Protein AF-A0A0B2BWY8-F1 (afdb_monomer)

Sequence (155 aa):
MDEVVKMEKPAAAARQAFWSMYEDRDPASADDRKMAGATVRWRAVPDTRMVVSRFTQESGVGLFLRGTWGQKVATIAHRLRAADDQLSADLGTGLGDPDHPYTTLLPVDWTDAEAVTAAIEWLVRRTDDYADAVAKHLRADGPGRSPDQQSYVRI

Organism: NCBI:txid1572751

pLDDT: mean 84.02, std 18.23, range [34.69, 98.38]

Secondary structure (DSSP, 8-state):
-------PPPPHHHHHHHHHHHHHH-GGGGGSEEETTTTEEEEEETTTTEEEEEEEETTEEEEEEEESTT--HHHHHHHHHHTHHHHHHHHSS---STTSTT-EEEE--TT-HHHHHHHHHHHHHHHHHHHHHHHHH-PPPSS---TT-------

Solvent-accessible surface area (backbone atoms only — not comparable to full-atom values): 9028 Å² total; per-residue (Å²): 132,85,80,76,78,78,82,57,62,53,59,71,66,62,50,51,52,51,52,51,56,39,35,73,75,38,61,78,51,72,79,33,50,73,34,87,89,71,41,29,42,36,40,76,34,75,71,33,65,32,22,45,40,34,37,58,37,52,67,21,41,34,36,23,52,43,45,38,91,94,50,52,52,80,77,44,47,65,61,51,62,74,37,36,74,60,44,23,63,74,63,73,40,53,59,75,50,76,92,43,23,39,58,47,74,47,77,38,54,87,86,38,69,66,47,48,51,52,49,43,57,49,50,54,55,52,50,50,54,51,41,51,45,40,54,72,68,36,61,46,76,65,99,70,73,75,89,80,77,70,80,80,78,80,127

Mean predicted aligned error: 8.41 Å

Radius of gyration: 17.97 Å; Cα contacts (8 Å, |Δi|>4): 211; chains: 1; bounding box: 46×38×58 Å

Structure (mmCIF, N/CA/C/O backbone):
data_AF-A0A0B2BWY8-F1
#
_entry.id   AF-A0A0B2BWY8-F1
#
loop_
_atom_site.group_PDB
_atom_site.id
_atom_site.type_symbol
_atom_site.label_atom_id
_atom_site.label_alt_id
_atom_site.label_comp_id
_atom_site.label_asym_id
_atom_site.label_entity_id
_atom_site.label_seq_id
_atom_site.pdbx_PDB_ins_code
_atom_site.Cartn_x
_atom_site.Cartn_y
_atom_site.Cartn_z
_atom_site.occupancy
_atom_site.B_iso_or_equiv
_atom_site.auth_seq_id
_atom_site.auth_comp_id
_atom_site.auth_asym_id
_atom_site.auth_atom_id
_atom_site.pdbx_PDB_model_num
ATOM 1 N N . MET A 1 1 ? 12.305 25.773 3.461 1.00 34.69 1 MET A N 1
ATOM 2 C CA . MET A 1 1 ? 11.490 25.662 2.237 1.00 34.69 1 MET A CA 1
ATOM 3 C C . MET A 1 1 ? 11.587 24.212 1.829 1.00 34.69 1 MET A C 1
ATOM 5 O O . MET A 1 1 ? 12.591 23.835 1.247 1.00 34.69 1 MET A O 1
ATOM 9 N N . ASP A 1 2 ? 10.626 23.404 2.272 1.00 38.44 2 ASP A N 1
ATOM 10 C CA . ASP A 1 2 ? 10.514 22.001 1.883 1.00 38.44 2 ASP A CA 1
ATOM 11 C C . ASP A 1 2 ? 10.252 21.924 0.381 1.00 38.44 2 ASP A C 1
ATOM 13 O O . ASP A 1 2 ? 9.251 22.439 -0.124 1.00 38.44 2 ASP A O 1
ATOM 17 N N . GLU A 1 3 ? 11.200 21.332 -0.335 1.00 35.62 3 GLU A N 1
ATOM 18 C CA . GLU A 1 3 ? 11.043 20.981 -1.734 1.00 35.62 3 GLU A CA 1
ATOM 19 C C . GLU A 1 3 ? 10.013 19.854 -1.806 1.00 35.62 3 GLU A C 1
ATOM 21 O O . GLU A 1 3 ? 10.275 18.710 -1.440 1.00 35.62 3 GLU A O 1
ATOM 26 N N . VAL A 1 4 ? 8.798 20.198 -2.231 1.00 42.00 4 VAL A N 1
ATOM 27 C CA . VAL A 1 4 ? 7.773 19.214 -2.572 1.00 42.00 4 VAL A CA 1
ATOM 28 C C . VAL A 1 4 ? 8.297 18.452 -3.785 1.00 42.00 4 VAL A C 1
ATOM 30 O O . VAL A 1 4 ? 8.163 18.923 -4.916 1.00 42.00 4 VAL A O 1
ATOM 33 N N . VAL A 1 5 ? 8.928 17.301 -3.545 1.00 45.09 5 VAL A N 1
ATOM 34 C CA . VAL A 1 5 ? 9.365 16.377 -4.594 1.00 45.09 5 VAL A CA 1
ATOM 35 C C . VAL A 1 5 ? 8.142 16.048 -5.438 1.00 45.09 5 VAL A C 1
ATOM 37 O O . VAL A 1 5 ? 7.213 15.358 -5.010 1.00 45.09 5 VAL A O 1
ATOM 40 N N . LYS A 1 6 ? 8.106 16.614 -6.643 1.00 44.72 6 LYS A N 1
ATOM 41 C CA . LYS A 1 6 ? 7.046 16.377 -7.612 1.00 44.72 6 LYS A CA 1
ATOM 42 C C . LYS A 1 6 ? 7.184 14.921 -8.051 1.00 44.72 6 LYS A C 1
ATOM 44 O O . LYS A 1 6 ? 8.086 14.584 -8.805 1.00 44.72 6 LYS A O 1
ATOM 49 N N . MET A 1 7 ? 6.326 14.054 -7.520 1.00 46.41 7 MET A N 1
ATOM 50 C CA . MET A 1 7 ? 6.305 12.633 -7.861 1.00 46.41 7 MET A CA 1
ATOM 51 C C . MET A 1 7 ? 5.888 12.469 -9.326 1.00 46.41 7 MET A C 1
ATOM 53 O O . MET A 1 7 ? 4.700 12.549 -9.660 1.00 46.41 7 MET A O 1
ATOM 57 N N . GLU A 1 8 ? 6.864 12.272 -10.208 1.00 57.00 8 GLU A N 1
ATOM 58 C CA . GLU A 1 8 ? 6.605 11.942 -11.604 1.00 57.00 8 GLU A CA 1
ATOM 59 C C . GLU A 1 8 ? 6.145 10.476 -11.723 1.00 57.00 8 GLU A C 1
ATOM 61 O O . GLU A 1 8 ? 6.498 9.588 -10.938 1.00 57.00 8 GLU A O 1
ATOM 66 N N . LYS A 1 9 ? 5.203 10.242 -12.640 1.00 60.47 9 LYS A N 1
ATOM 67 C CA . LYS A 1 9 ? 4.460 8.980 -12.765 1.00 60.47 9 LYS A CA 1
ATOM 68 C C . LYS A 1 9 ? 5.023 8.187 -13.950 1.00 60.47 9 LYS A C 1
ATOM 70 O O . LYS A 1 9 ? 5.341 8.814 -14.957 1.00 60.47 9 LYS A O 1
ATOM 75 N N . PRO A 1 10 ? 5.013 6.838 -13.927 1.00 64.00 10 PRO A N 1
ATOM 76 C CA . PRO A 1 10 ? 5.444 6.048 -15.079 1.00 64.00 10 PRO A CA 1
ATOM 77 C C . PRO A 1 10 ? 4.575 6.377 -16.295 1.00 64.00 10 PRO A C 1
ATOM 79 O O . PRO A 1 10 ? 3.420 6.789 -16.128 1.00 64.00 10 PRO A O 1
ATOM 82 N N . ALA A 1 11 ? 5.089 6.169 -17.510 1.00 77.75 11 ALA A N 1
ATOM 83 C CA . ALA A 1 11 ? 4.318 6.383 -18.734 1.00 77.75 11 ALA A CA 1
ATOM 84 C C . ALA A 1 11 ? 2.951 5.671 -18.657 1.00 77.75 11 ALA A C 1
ATOM 86 O O . ALA A 1 11 ? 2.835 4.565 -18.123 1.00 77.75 11 ALA A O 1
ATOM 87 N N . ALA A 1 12 ? 1.893 6.309 -19.168 1.00 80.06 12 ALA A N 1
ATOM 88 C CA . ALA A 1 12 ? 0.517 5.838 -18.978 1.00 80.06 12 ALA A CA 1
ATOM 89 C C . ALA A 1 12 ? 0.296 4.384 -19.444 1.00 80.06 12 ALA A C 1
ATOM 91 O O . ALA A 1 12 ? -0.412 3.637 -18.773 1.00 80.06 12 ALA A O 1
ATOM 92 N N . ALA A 1 13 ? 0.952 3.973 -20.536 1.00 83.56 13 ALA A N 1
ATOM 93 C CA . ALA A 1 13 ? 0.885 2.611 -21.064 1.00 83.56 13 ALA A CA 1
ATOM 94 C C . ALA A 1 13 ? 1.539 1.576 -20.132 1.00 83.56 13 ALA A C 1
ATOM 96 O O . ALA A 1 13 ? 0.914 0.569 -19.812 1.00 83.56 13 ALA A O 1
ATOM 97 N N . ALA A 1 14 ? 2.752 1.846 -19.632 1.00 85.62 14 ALA A N 1
ATOM 98 C CA . ALA A 1 14 ? 3.448 0.955 -18.698 1.00 85.62 14 ALA A CA 1
ATOM 99 C C . ALA A 1 14 ? 2.636 0.753 -17.410 1.00 85.62 14 ALA A C 1
ATOM 101 O O . ALA A 1 14 ? 2.482 -0.357 -16.912 1.00 85.62 14 ALA A O 1
ATOM 102 N N . ARG A 1 15 ? 2.022 1.832 -16.920 1.00 87.44 15 ARG A N 1
ATOM 103 C CA . ARG A 1 15 ? 1.133 1.790 -15.760 1.00 87.44 15 ARG A CA 1
ATOM 104 C C . ARG A 1 15 ? -0.111 0.938 -15.993 1.00 87.44 15 ARG A C 1
ATOM 106 O O . ARG A 1 15 ? -0.527 0.199 -15.106 1.00 87.44 15 ARG A O 1
ATOM 113 N N . GLN A 1 16 ? -0.737 1.080 -17.158 1.00 88.69 16 GLN A N 1
ATOM 114 C CA . GLN A 1 16 ? -1.905 0.284 -17.514 1.00 88.69 16 GLN A CA 1
ATOM 115 C C . GLN A 1 16 ? -1.543 -1.201 -17.610 1.00 88.69 16 GLN A C 1
ATOM 117 O O . GLN A 1 16 ? -2.279 -2.023 -17.072 1.00 88.69 16 GLN A O 1
ATOM 122 N N . ALA A 1 17 ? -0.403 -1.528 -18.226 1.00 90.94 17 ALA A N 1
ATOM 123 C CA . ALA A 1 17 ? 0.103 -2.896 -18.302 1.00 90.94 17 ALA A CA 1
ATOM 124 C C . ALA A 1 17 ? 0.363 -3.484 -16.907 1.00 90.94 17 ALA A C 1
ATOM 126 O O . ALA A 1 17 ? -0.132 -4.568 -16.610 1.00 90.94 17 ALA A O 1
ATOM 127 N N . PHE A 1 18 ? 1.032 -2.732 -16.023 1.00 94.56 18 PHE A N 1
ATOM 128 C CA . PHE A 1 18 ? 1.265 -3.147 -14.637 1.00 94.56 18 PHE A CA 1
ATOM 129 C C . PHE A 1 18 ? -0.040 -3.494 -13.915 1.00 94.56 18 PHE A C 1
ATOM 131 O O . PHE A 1 18 ? -0.166 -4.576 -13.352 1.00 94.56 18 PHE A O 1
ATOM 138 N N . TRP A 1 19 ? -1.034 -2.597 -13.946 1.00 94.31 19 TRP A N 1
ATOM 139 C CA . TRP A 1 19 ? -2.299 -2.851 -13.252 1.00 94.31 19 TRP A CA 1
ATOM 140 C C . TRP A 1 19 ? -3.120 -3.969 -13.889 1.00 94.31 19 TRP A C 1
ATOM 142 O O . TRP A 1 19 ? -3.839 -4.642 -13.164 1.00 94.31 19 TRP A O 1
ATOM 152 N N . SER A 1 20 ? -3.011 -4.182 -15.203 1.00 93.38 20 SER A N 1
ATOM 153 C CA . SER A 1 20 ? -3.641 -5.330 -15.862 1.00 93.38 20 SER A CA 1
ATOM 154 C C . SER A 1 20 ? -3.047 -6.640 -15.347 1.00 93.38 20 SER A C 1
ATOM 156 O O . SER A 1 20 ? -3.785 -7.505 -14.897 1.00 93.38 20 SER A O 1
ATOM 158 N N . MET A 1 21 ? -1.715 -6.753 -15.326 1.00 94.62 21 MET A N 1
ATOM 159 C CA . MET A 1 21 ? -1.034 -7.940 -14.798 1.00 94.62 21 MET A CA 1
ATOM 160 C C . MET A 1 21 ? -1.290 -8.136 -13.297 1.00 94.62 21 MET A C 1
ATOM 162 O O . MET A 1 21 ? -1.402 -9.262 -12.822 1.00 94.62 21 MET A O 1
ATOM 166 N N . TYR A 1 22 ? -1.398 -7.041 -12.540 1.00 96.12 22 TYR A N 1
ATOM 167 C CA . TYR A 1 22 ? -1.784 -7.091 -11.132 1.00 96.12 22 TYR A CA 1
ATOM 168 C C . TYR A 1 22 ? -3.204 -7.649 -10.950 1.00 96.12 22 TYR A C 1
ATOM 170 O O . TYR A 1 22 ? -3.405 -8.503 -10.092 1.00 96.12 22 TYR A O 1
ATOM 178 N N . GLU A 1 23 ? -4.172 -7.203 -11.759 1.00 94.94 23 GLU A N 1
ATOM 179 C CA . GLU A 1 23 ? -5.560 -7.690 -11.728 1.00 94.94 23 GLU A CA 1
ATOM 180 C C . GLU A 1 23 ? -5.645 -9.186 -12.103 1.00 94.94 23 GLU A C 1
ATOM 182 O O . GLU A 1 23 ? -6.416 -9.919 -11.484 1.00 94.94 23 GLU A O 1
ATOM 187 N N . ASP A 1 24 ? -4.799 -9.669 -13.021 1.00 95.38 24 ASP A N 1
ATOM 188 C CA . ASP A 1 24 ? -4.686 -11.105 -13.331 1.00 95.38 24 ASP A CA 1
ATOM 189 C C . ASP A 1 24 ? -4.144 -11.917 -12.143 1.00 95.38 24 ASP A C 1
ATOM 191 O O . ASP A 1 24 ? -4.550 -13.061 -11.916 1.00 95.38 24 ASP A O 1
ATOM 195 N N . ARG A 1 25 ? -3.214 -11.336 -11.373 1.00 95.56 25 ARG A N 1
ATOM 196 C CA . ARG A 1 25 ? -2.579 -12.012 -10.235 1.00 95.56 25 ARG A CA 1
ATOM 197 C C . ARG A 1 25 ? -3.437 -12.008 -8.972 1.00 95.56 25 ARG A C 1
ATOM 199 O O . ARG A 1 25 ? -3.399 -12.974 -8.210 1.00 95.56 25 ARG A O 1
ATOM 206 N N . ASP A 1 26 ? -4.195 -10.939 -8.768 1.00 95.06 26 ASP A N 1
ATOM 207 C CA . ASP A 1 26 ? -5.103 -10.738 -7.645 1.00 95.06 26 ASP A CA 1
ATOM 208 C C . ASP A 1 26 ? -6.493 -10.332 -8.165 1.00 95.06 26 ASP A C 1
ATOM 210 O O . ASP A 1 26 ? -6.822 -9.139 -8.215 1.00 95.06 26 ASP A O 1
ATOM 214 N N . PRO A 1 27 ? -7.339 -11.312 -8.544 1.00 92.12 27 PRO A N 1
ATOM 215 C CA . PRO A 1 27 ? -8.657 -11.036 -9.114 1.00 92.12 27 PRO A CA 1
ATOM 216 C C . PRO A 1 27 ? -9.594 -10.275 -8.172 1.00 92.12 27 PRO A C 1
ATOM 218 O O . PRO A 1 27 ? -10.485 -9.563 -8.636 1.00 92.12 27 PRO A O 1
ATOM 221 N N . ALA A 1 28 ? -9.381 -10.365 -6.852 1.00 88.50 28 ALA A N 1
ATOM 222 C CA . ALA A 1 28 ? -10.145 -9.588 -5.876 1.00 88.50 28 ALA A CA 1
ATOM 223 C C . ALA A 1 28 ? -9.908 -8.077 -6.031 1.00 88.50 28 ALA A C 1
ATOM 225 O O . ALA A 1 28 ? -10.711 -7.267 -5.570 1.00 88.50 28 ALA A O 1
ATOM 226 N N . SER A 1 29 ? -8.836 -7.673 -6.722 1.00 90.19 29 SER A N 1
ATOM 227 C CA . SER A 1 29 ? -8.579 -6.268 -7.017 1.00 90.19 29 SER A CA 1
ATOM 228 C C . SER A 1 29 ? -9.466 -5.644 -8.090 1.00 90.19 29 SER A C 1
ATOM 230 O O . SER A 1 29 ? -9.455 -4.421 -8.2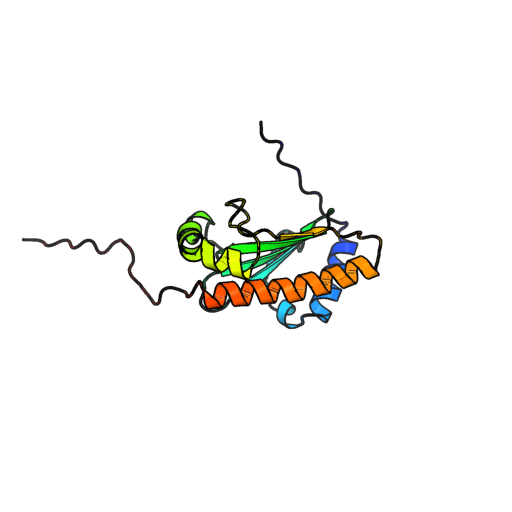49 1.00 90.19 29 SER A O 1
ATOM 232 N N . ALA A 1 30 ? -10.284 -6.438 -8.783 1.00 86.06 30 ALA A N 1
ATOM 233 C CA . ALA A 1 30 ? -11.261 -5.921 -9.736 1.00 86.06 30 ALA A CA 1
ATOM 234 C C . ALA A 1 30 ? -12.281 -4.972 -9.074 1.00 86.06 30 ALA A C 1
ATOM 236 O O . ALA A 1 30 ? -12.676 -3.975 -9.686 1.00 86.06 30 ALA A O 1
ATOM 237 N N . ASP A 1 31 ? -12.639 -5.237 -7.813 1.00 87.19 31 ASP A N 1
ATOM 238 C CA . ASP A 1 31 ? -13.579 -4.426 -7.026 1.00 87.19 31 ASP A CA 1
ATOM 239 C C . ASP A 1 31 ? -12.912 -3.216 -6.350 1.00 87.19 31 ASP A C 1
ATOM 241 O O . ASP A 1 31 ? -13.580 -2.354 -5.765 1.00 87.19 31 ASP A O 1
ATOM 245 N N . ASP A 1 32 ? -11.583 -3.115 -6.434 1.00 91.81 32 ASP A N 1
ATOM 246 C CA . ASP A 1 32 ? -10.843 -2.039 -5.798 1.00 91.81 32 ASP A CA 1
ATOM 247 C C . ASP A 1 32 ? -11.110 -0.698 -6.484 1.00 91.81 32 ASP A C 1
ATOM 249 O O . ASP A 1 32 ? -11.125 -0.538 -7.712 1.00 91.81 32 ASP A O 1
ATOM 253 N N . ARG A 1 33 ? -11.251 0.346 -5.666 1.00 89.12 33 ARG A N 1
ATOM 254 C CA . ARG A 1 33 ? -11.536 1.681 -6.187 1.00 89.12 33 ARG A CA 1
ATOM 255 C C . ARG A 1 33 ? -10.312 2.252 -6.902 1.00 89.12 33 ARG A C 1
ATOM 257 O O . ARG A 1 33 ? -9.229 2.368 -6.325 1.00 89.12 33 ARG A O 1
ATOM 264 N N . LYS A 1 34 ? -10.512 2.702 -8.142 1.00 90.69 34 LYS A N 1
ATOM 265 C CA . LYS A 1 34 ? -9.484 3.310 -9.002 1.00 90.69 34 LYS A CA 1
ATOM 266 C C . LYS A 1 34 ? -9.450 4.832 -8.784 1.00 90.69 34 LYS A C 1
ATOM 268 O O . LYS A 1 34 ? -10.466 5.504 -8.941 1.00 90.69 34 LYS A O 1
ATOM 273 N N . MET A 1 35 ? -8.291 5.386 -8.420 1.00 83.88 35 MET A N 1
ATOM 274 C CA . MET A 1 35 ? -8.113 6.801 -8.051 1.00 83.88 35 MET A CA 1
ATOM 275 C C . MET A 1 35 ? -6.950 7.472 -8.809 1.00 83.88 35 MET A C 1
ATOM 277 O O . MET A 1 35 ? -6.107 6.802 -9.404 1.00 83.88 35 MET A O 1
ATOM 281 N N . ALA A 1 36 ? -6.909 8.813 -8.783 1.00 75.88 36 ALA A N 1
ATOM 282 C CA . ALA A 1 36 ? -5.792 9.652 -9.253 1.00 75.88 36 ALA A CA 1
ATOM 283 C C . ALA A 1 36 ? -5.315 9.397 -10.705 1.00 75.88 36 ALA A C 1
ATOM 285 O O . ALA A 1 36 ? -4.117 9.423 -10.998 1.00 75.88 36 ALA A O 1
ATOM 286 N N . GLY A 1 37 ? -6.251 9.167 -11.633 1.00 68.50 37 GLY A N 1
ATOM 287 C CA . GLY A 1 37 ? -5.915 8.816 -13.020 1.00 68.50 37 GLY A CA 1
ATOM 288 C C . GLY A 1 37 ? -5.381 7.386 -13.143 1.00 68.50 37 GLY A C 1
ATOM 289 O O . GLY A 1 37 ? -4.422 7.140 -13.873 1.00 68.50 37 GLY A O 1
ATOM 290 N N . ALA A 1 38 ? -5.976 6.468 -12.375 1.00 72.38 38 ALA A N 1
ATOM 291 C CA . ALA A 1 38 ? -5.648 5.045 -12.307 1.00 72.38 38 ALA A CA 1
ATOM 292 C C . ALA A 1 38 ? -4.232 4.714 -11.798 1.00 72.38 38 ALA A C 1
ATOM 294 O O . ALA A 1 38 ? -3.780 3.590 -11.972 1.00 72.3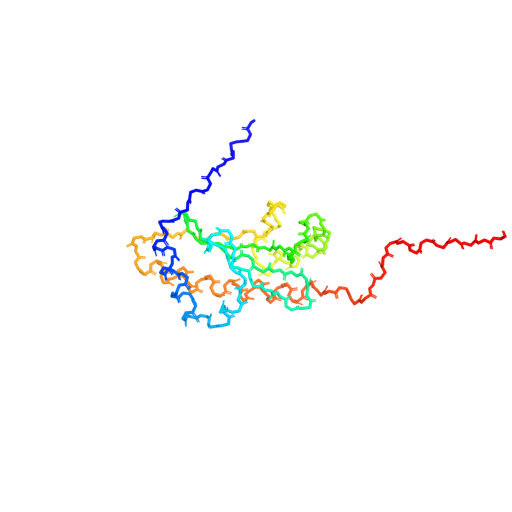8 38 ALA A O 1
ATOM 295 N N . THR A 1 39 ? -3.539 5.654 -11.145 1.00 83.19 39 THR A N 1
ATOM 296 C CA . THR A 1 39 ? -2.232 5.392 -10.508 1.00 83.19 39 THR A CA 1
ATOM 297 C C . THR A 1 39 ? -2.353 4.812 -9.116 1.00 83.19 39 THR A C 1
ATOM 299 O O . THR A 1 39 ? -1.360 4.339 -8.576 1.00 83.19 39 THR A O 1
ATOM 302 N N . VAL A 1 40 ? -3.550 4.889 -8.536 1.00 91.38 40 VAL A N 1
ATOM 303 C CA . VAL A 1 40 ? -3.829 4.468 -7.172 1.00 91.38 40 VAL A CA 1
ATOM 304 C C . VAL A 1 40 ? -5.006 3.496 -7.172 1.00 91.38 40 VAL A C 1
ATOM 306 O O . VAL A 1 40 ? -6.018 3.735 -7.844 1.00 91.38 40 VAL A O 1
ATOM 309 N N . ARG A 1 41 ? -4.880 2.417 -6.399 1.00 94.19 41 ARG A N 1
ATOM 310 C CA . ARG A 1 41 ? -5.916 1.402 -6.163 1.00 94.19 41 ARG A CA 1
ATOM 311 C C . ARG A 1 41 ? -6.173 1.278 -4.665 1.00 94.19 41 ARG A C 1
ATOM 313 O O . ARG A 1 41 ? -5.253 0.974 -3.902 1.00 94.19 41 ARG A O 1
ATOM 320 N N . TRP A 1 42 ? -7.409 1.504 -4.229 1.00 94.38 42 TRP A N 1
ATOM 321 C CA . TRP A 1 42 ? -7.792 1.381 -2.818 1.00 94.38 42 TRP A CA 1
ATOM 322 C C . TRP A 1 42 ? -8.508 0.069 -2.565 1.00 94.38 42 TRP A C 1
ATOM 324 O O . TRP A 1 42 ? -9.585 -0.147 -3.118 1.00 94.38 42 TRP A O 1
ATOM 334 N N . ARG A 1 43 ? -7.924 -0.743 -1.683 1.00 95.00 43 ARG A N 1
ATOM 335 C CA . ARG A 1 43 ? -8.576 -1.921 -1.118 1.00 95.00 43 ARG A CA 1
ATOM 336 C C . ARG A 1 43 ? -9.187 -1.557 0.215 1.00 95.00 43 ARG A C 1
ATOM 338 O O . ARG A 1 43 ? -8.471 -1.119 1.113 1.00 95.00 43 ARG A O 1
ATOM 345 N N . ALA A 1 44 ? -10.499 -1.703 0.343 1.00 94.44 44 ALA A N 1
ATOM 346 C CA . ALA A 1 44 ? -11.145 -1.539 1.636 1.00 94.44 44 ALA A CA 1
ATOM 347 C C . ALA A 1 44 ? -10.773 -2.700 2.559 1.00 94.44 44 ALA A C 1
ATOM 349 O O . ALA A 1 44 ? -10.749 -3.845 2.121 1.00 94.44 44 ALA A O 1
ATOM 350 N N . VAL A 1 45 ? -10.515 -2.399 3.832 1.00 93.81 45 VAL A N 1
ATOM 351 C CA . VAL A 1 45 ? -10.376 -3.428 4.865 1.00 93.81 45 VAL A CA 1
ATOM 352 C C . VAL A 1 45 ? -11.709 -3.499 5.618 1.00 93.81 45 VAL A C 1
ATOM 354 O O . VAL A 1 45 ? -12.086 -2.506 6.259 1.00 93.81 45 VAL A O 1
ATOM 357 N N . PRO A 1 46 ? -12.462 -4.612 5.515 1.00 91.38 46 PRO A N 1
ATOM 358 C CA . PRO A 1 46 ? -13.776 -4.751 6.138 1.00 91.38 46 PRO A CA 1
ATOM 359 C C . PRO A 1 46 ? -13.759 -4.412 7.627 1.00 91.38 46 PRO A C 1
ATOM 361 O O . PRO A 1 46 ? -12.756 -4.605 8.305 1.00 91.38 46 PRO A O 1
ATOM 364 N N . ASP A 1 47 ? -14.863 -3.860 8.126 1.00 88.94 47 ASP A N 1
ATOM 365 C CA . ASP A 1 47 ? -15.074 -3.572 9.550 1.00 88.94 47 ASP A CA 1
ATOM 366 C C . ASP A 1 47 ? -14.020 -2.693 10.231 1.00 88.94 47 ASP A C 1
ATOM 368 O O . ASP A 1 47 ? -13.991 -2.637 11.451 1.00 88.94 47 ASP A O 1
ATOM 372 N N . THR A 1 48 ? -13.179 -1.963 9.494 1.00 89.88 48 THR A N 1
ATOM 373 C CA . THR A 1 48 ? -12.142 -1.099 10.098 1.00 89.88 48 THR A CA 1
ATOM 374 C C . THR A 1 48 ? -12.287 0.374 9.732 1.00 89.88 48 THR A C 1
ATOM 376 O O . THR A 1 48 ? -11.705 1.237 10.392 1.00 89.88 48 THR A O 1
ATOM 379 N N . ARG A 1 49 ? -13.079 0.694 8.697 1.00 90.69 49 ARG A N 1
ATOM 380 C CA . ARG A 1 49 ? -13.118 2.017 8.035 1.00 90.69 49 ARG A CA 1
ATOM 381 C C . ARG A 1 49 ? -11.741 2.487 7.540 1.00 90.69 49 ARG A C 1
ATOM 383 O O . ARG A 1 49 ? -11.505 3.689 7.403 1.00 90.69 49 ARG A O 1
ATOM 390 N N . MET A 1 50 ? -10.855 1.546 7.245 1.00 92.62 50 MET A N 1
ATOM 391 C CA . MET A 1 50 ? -9.538 1.792 6.675 1.00 92.62 50 MET A CA 1
ATOM 392 C C . MET A 1 50 ? -9.474 1.245 5.253 1.00 92.62 50 MET A C 1
ATOM 394 O O . MET A 1 50 ? -10.245 0.366 4.863 1.00 92.62 50 MET A O 1
ATOM 398 N N . VAL A 1 51 ? -8.540 1.773 4.472 1.00 94.50 51 VAL A N 1
ATOM 399 C CA . VAL A 1 51 ? -8.200 1.241 3.156 1.00 94.50 51 VAL A CA 1
ATOM 400 C C . VAL A 1 51 ? -6.684 1.133 3.019 1.00 94.50 51 VAL A C 1
ATOM 402 O O . VAL A 1 51 ? -5.941 1.988 3.512 1.00 94.50 51 VAL A O 1
ATOM 405 N N . VAL A 1 52 ? -6.239 0.107 2.301 1.00 96.31 52 VAL A N 1
ATOM 406 C CA . VAL A 1 52 ? -4.865 -0.022 1.819 1.00 96.31 52 VAL A CA 1
ATOM 407 C C . VAL A 1 52 ? -4.776 0.701 0.479 1.00 96.31 52 VAL A C 1
ATOM 409 O O . VAL A 1 52 ? -5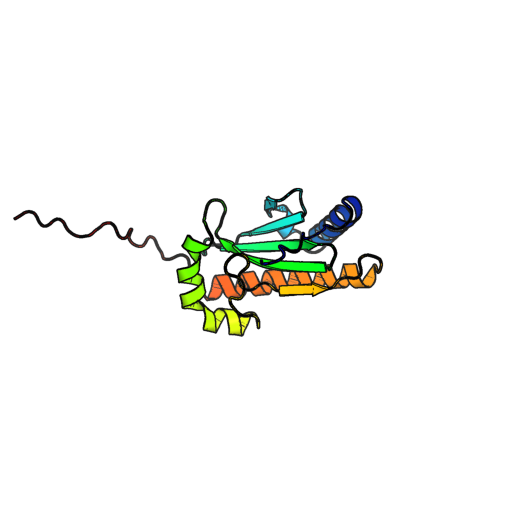.442 0.337 -0.497 1.00 96.31 52 VAL A O 1
ATOM 412 N N . SER A 1 53 ? -3.990 1.773 0.433 1.00 95.75 53 SER A N 1
ATOM 413 C CA . SER A 1 53 ? -3.805 2.596 -0.760 1.00 95.75 53 SER A CA 1
ATOM 414 C C . SER A 1 53 ? -2.530 2.181 -1.474 1.00 95.75 53 SER A C 1
ATOM 416 O O . SER A 1 53 ? -1.452 2.595 -1.065 1.00 95.75 53 SER A O 1
ATOM 418 N N . ARG A 1 54 ? -2.651 1.406 -2.555 1.00 96.94 54 ARG A N 1
ATOM 419 C CA . ARG A 1 54 ? -1.514 1.024 -3.406 1.00 96.94 54 ARG A CA 1
ATOM 420 C C . ARG A 1 54 ? -1.321 2.024 -4.526 1.00 96.94 54 ARG A C 1
ATOM 422 O O . ARG A 1 54 ? -2.305 2.548 -5.057 1.00 96.94 54 ARG A O 1
ATOM 429 N N . PHE A 1 55 ? -0.080 2.245 -4.925 1.00 95.38 55 PHE A N 1
ATOM 430 C CA . PHE A 1 55 ? 0.264 3.189 -5.971 1.00 95.38 55 PHE A CA 1
ATOM 431 C C . PHE A 1 55 ? 1.472 2.740 -6.793 1.00 95.38 55 PHE A C 1
ATOM 433 O O . PHE A 1 55 ? 2.332 1.998 -6.325 1.00 95.38 55 PHE A O 1
ATOM 440 N N . THR A 1 56 ? 1.535 3.246 -8.022 1.00 94.81 56 THR A N 1
ATOM 441 C CA . THR A 1 56 ? 2.721 3.193 -8.888 1.00 94.81 56 THR A CA 1
ATOM 442 C C . THR A 1 56 ? 3.273 4.599 -9.099 1.00 94.81 56 THR A C 1
ATOM 444 O O . THR A 1 56 ? 2.498 5.518 -9.393 1.00 94.81 56 THR A O 1
ATOM 447 N N . GLN A 1 57 ? 4.590 4.747 -9.055 1.00 91.12 57 GLN A N 1
ATOM 448 C CA . GLN A 1 57 ? 5.334 5.964 -9.382 1.00 91.12 57 GLN A CA 1
ATOM 449 C C . GLN A 1 57 ? 6.611 5.610 -10.156 1.00 91.12 57 GLN A C 1
ATOM 451 O O . GLN A 1 57 ? 6.915 4.435 -10.333 1.00 91.12 57 GLN A O 1
ATOM 456 N N . GLU A 1 58 ? 7.334 6.601 -10.674 1.00 88.19 58 GLU A N 1
ATOM 457 C CA . GLU A 1 58 ? 8.519 6.334 -11.500 1.00 88.19 58 GLU A CA 1
ATOM 458 C C . GLU A 1 58 ? 9.579 5.516 -10.758 1.00 88.19 58 GLU A C 1
ATOM 460 O O . GLU A 1 58 ? 10.127 4.575 -11.314 1.00 88.19 58 GLU A O 1
ATOM 465 N N . SER A 1 59 ? 9.804 5.798 -9.475 1.00 90.06 59 SER A N 1
ATOM 466 C CA . SER A 1 59 ? 10.786 5.055 -8.686 1.00 90.06 59 SER A CA 1
ATOM 467 C C . SER A 1 59 ? 10.329 3.659 -8.267 1.00 90.06 59 SER A C 1
ATOM 469 O O . SER A 1 59 ? 11.158 2.899 -7.781 1.00 90.06 59 SER A O 1
ATOM 471 N N . GLY A 1 60 ? 9.050 3.302 -8.434 1.00 95.25 60 GLY A N 1
ATOM 472 C CA . GLY A 1 60 ? 8.564 1.958 -8.131 1.00 95.25 60 GLY A CA 1
ATOM 473 C C . GLY A 1 60 ? 7.113 1.888 -7.669 1.00 95.25 60 GLY A C 1
ATOM 474 O O . GLY A 1 60 ? 6.259 2.675 -8.085 1.00 95.25 60 GLY A O 1
ATOM 475 N N . VAL A 1 61 ? 6.818 0.920 -6.807 1.00 97.19 61 VAL A N 1
ATOM 476 C CA . VAL A 1 61 ? 5.461 0.648 -6.317 1.00 97.19 61 VAL A CA 1
ATOM 477 C C . VAL A 1 61 ? 5.418 0.701 -4.808 1.00 97.19 61 VAL A C 1
ATOM 479 O O . VAL A 1 61 ? 6.377 0.342 -4.133 1.00 97.19 61 VAL A O 1
ATOM 482 N N . GLY A 1 62 ? 4.301 1.145 -4.255 1.00 97.31 62 GLY A N 1
ATOM 483 C CA . GLY A 1 62 ? 4.181 1.259 -2.814 1.00 97.31 62 GLY A CA 1
ATOM 484 C C . GLY A 1 62 ? 2.753 1.198 -2.339 1.00 97.31 62 GLY A C 1
ATOM 485 O O . GLY A 1 62 ? 1.800 1.156 -3.123 1.00 97.31 62 GLY A O 1
ATOM 486 N N . LEU A 1 63 ? 2.616 1.188 -1.022 1.00 97.75 63 LEU A N 1
ATOM 487 C CA . LEU A 1 63 ? 1.330 1.264 -0.363 1.00 97.75 63 LEU A CA 1
ATOM 488 C C . LEU A 1 63 ? 1.446 1.925 1.008 1.00 97.75 63 LEU A C 1
ATOM 490 O O . LEU A 1 63 ? 2.525 1.985 1.595 1.00 97.75 63 LEU A O 1
ATOM 494 N N . PHE A 1 64 ? 0.323 2.439 1.491 1.00 96.50 64 PHE A N 1
ATOM 495 C CA . PHE A 1 64 ? 0.188 3.064 2.805 1.00 96.50 64 PHE A CA 1
ATOM 496 C C . PHE A 1 64 ? -1.254 2.931 3.307 1.00 96.50 64 PHE A C 1
ATOM 498 O O . PHE A 1 64 ? -2.165 2.584 2.540 1.00 96.50 64 PHE A O 1
ATOM 505 N N . LEU A 1 65 ? -1.477 3.220 4.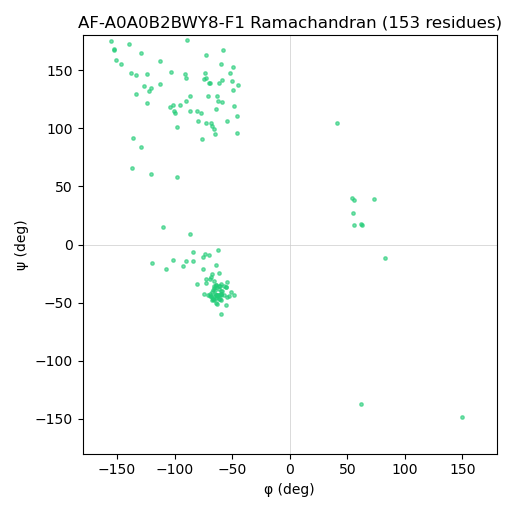590 1.00 94.62 65 LEU A N 1
ATOM 506 C CA . LEU A 1 65 ? -2.808 3.194 5.194 1.00 94.62 65 LEU A CA 1
ATOM 507 C C . LEU A 1 65 ? -3.507 4.542 5.090 1.00 94.62 65 LEU A C 1
ATOM 509 O O . LEU A 1 65 ? -2.909 5.596 5.255 1.00 94.62 65 LEU A O 1
ATOM 513 N N . ARG A 1 66 ? -4.819 4.528 4.881 1.00 91.62 66 ARG A N 1
ATOM 514 C CA . ARG A 1 66 ? -5.632 5.747 4.962 1.00 91.62 66 ARG A CA 1
ATOM 515 C C . ARG A 1 66 ? -7.070 5.424 5.343 1.00 91.62 66 ARG A C 1
ATOM 517 O O . ARG A 1 66 ? -7.492 4.271 5.321 1.00 91.62 66 ARG A O 1
ATOM 524 N N . GLY A 1 67 ? -7.834 6.457 5.680 1.00 90.44 67 GLY A N 1
ATOM 525 C CA . GLY A 1 67 ? -9.262 6.320 5.942 1.00 90.44 67 GLY A CA 1
ATOM 526 C C . GLY A 1 67 ? -10.039 6.090 4.649 1.00 90.44 67 GLY A C 1
ATOM 527 O O . GLY A 1 67 ? -9.549 6.372 3.548 1.00 90.44 67 GLY A O 1
ATOM 528 N N . THR A 1 68 ? -11.274 5.611 4.787 1.00 85.62 68 THR A N 1
ATOM 529 C CA . THR A 1 68 ? -12.215 5.533 3.660 1.00 85.62 68 THR A CA 1
ATOM 530 C C . THR A 1 68 ? -12.470 6.895 3.001 1.00 85.62 68 THR A C 1
ATOM 532 O O . THR A 1 68 ? -12.111 7.959 3.511 1.00 85.62 68 THR A O 1
ATOM 535 N N . TRP A 1 69 ? -13.099 6.868 1.823 1.00 74.31 69 TRP A N 1
ATOM 536 C CA . TRP A 1 69 ? -13.459 8.074 1.079 1.00 74.31 69 TRP A CA 1
ATOM 537 C C . TRP A 1 69 ? -14.181 9.113 1.953 1.00 74.31 69 TRP A C 1
ATOM 539 O O . TRP A 1 69 ? -15.117 8.789 2.677 1.00 74.31 69 TRP A O 1
ATOM 549 N N . GLY A 1 70 ? -13.752 10.375 1.859 1.00 74.44 70 GLY A N 1
ATOM 550 C CA . GLY A 1 70 ? -14.318 11.487 2.629 1.00 74.44 70 GLY A CA 1
ATOM 551 C C . GLY A 1 70 ? -13.774 11.632 4.055 1.00 74.44 70 GLY A C 1
ATOM 552 O O . GLY A 1 70 ? -13.977 12.681 4.664 1.00 74.44 70 GLY A O 1
ATOM 553 N N . GLN A 1 71 ? -13.036 10.648 4.581 1.00 76.94 71 GLN A N 1
ATOM 554 C CA . GLN A 1 71 ? -12.365 10.780 5.873 1.00 76.94 71 GLN A CA 1
ATOM 555 C C . GLN A 1 71 ? -10.988 11.419 5.700 1.00 76.94 71 GLN A C 1
ATOM 557 O O . GLN A 1 71 ? -10.161 10.971 4.904 1.00 76.94 71 GLN A O 1
ATOM 562 N N . LYS A 1 72 ? -10.731 12.477 6.472 1.0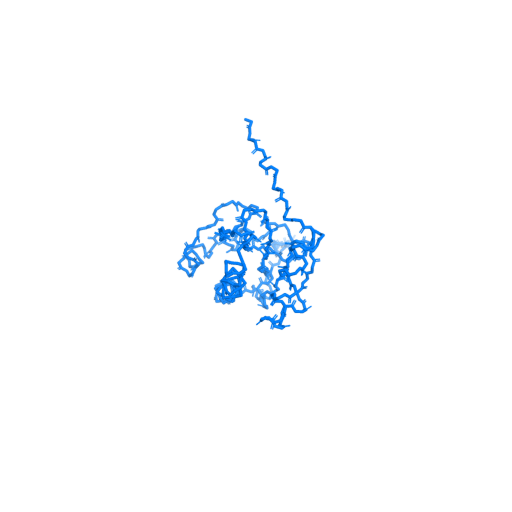0 71.62 72 LYS A N 1
ATOM 563 C CA . LYS A 1 72 ? -9.397 13.070 6.552 1.00 71.62 72 LYS A CA 1
ATOM 564 C C . LYS A 1 72 ? -8.496 12.149 7.368 1.00 71.62 72 LYS A C 1
ATOM 566 O O . LYS A 1 72 ? -8.943 11.540 8.336 1.00 71.62 72 LYS A O 1
ATOM 571 N N . VAL A 1 73 ? -7.212 12.123 7.028 1.00 70.06 73 VAL A N 1
ATOM 572 C CA . VAL A 1 73 ? -6.164 11.470 7.828 1.00 70.06 73 VAL A CA 1
ATOM 573 C C . VAL A 1 73 ? -6.262 11.875 9.301 1.00 70.06 73 VAL A C 1
ATOM 575 O O . VAL A 1 73 ? -6.244 11.019 10.178 1.00 70.06 73 VAL A O 1
ATOM 578 N N . ALA A 1 74 ? -6.481 13.163 9.587 1.00 73.62 74 ALA A N 1
ATOM 579 C CA . ALA A 1 74 ? -6.657 13.661 10.953 1.00 73.62 74 ALA A CA 1
ATOM 580 C C . ALA A 1 74 ? -7.765 12.923 11.735 1.00 73.62 74 ALA A C 1
ATOM 582 O O . ALA A 1 74 ? -7.655 12.736 12.944 1.00 73.62 74 ALA A O 1
ATOM 583 N N . THR A 1 75 ? -8.813 12.459 11.047 1.00 76.56 75 THR A N 1
ATOM 584 C CA . THR A 1 75 ? -9.932 11.723 11.645 1.00 76.56 75 THR A CA 1
ATOM 585 C C . THR A 1 75 ? -9.542 10.304 12.058 1.00 76.56 75 THR A C 1
ATOM 587 O O . THR A 1 75 ? -10.100 9.794 13.020 1.00 76.56 75 THR A O 1
ATOM 590 N N . ILE A 1 76 ? -8.581 9.668 11.384 1.00 85.44 76 ILE A N 1
ATOM 591 C CA . ILE A 1 76 ? -8.118 8.307 11.713 1.00 85.44 76 ILE A CA 1
ATOM 592 C C . ILE A 1 76 ? -6.794 8.285 12.485 1.00 85.44 76 ILE A C 1
ATOM 594 O O . ILE A 1 76 ? -6.449 7.260 13.066 1.00 85.44 76 ILE A O 1
ATOM 598 N N . ALA A 1 77 ? -6.076 9.410 12.541 1.00 86.44 77 ALA A N 1
ATOM 599 C CA . ALA A 1 77 ? -4.753 9.509 13.154 1.00 86.44 77 ALA A CA 1
ATOM 600 C C . ALA A 1 77 ? -4.737 9.070 14.625 1.00 86.44 77 ALA A C 1
ATOM 602 O O . ALA A 1 77 ? -3.772 8.457 15.064 1.00 86.44 77 ALA A O 1
ATOM 603 N N . HIS A 1 78 ? -5.803 9.340 15.384 1.00 88.00 78 HIS A N 1
ATOM 604 C CA . HIS A 1 78 ? -5.901 8.887 16.774 1.00 88.00 78 HIS A CA 1
ATOM 605 C C . HIS A 1 78 ? -5.953 7.355 16.887 1.00 88.00 78 HIS A C 1
ATOM 607 O O . HIS A 1 78 ? -5.305 6.798 17.766 1.00 88.00 78 HIS A O 1
ATOM 613 N N . ARG A 1 79 ? -6.661 6.675 15.973 1.00 89.75 79 ARG A N 1
ATOM 614 C CA . ARG A 1 79 ? -6.764 5.206 15.935 1.00 89.75 79 ARG A CA 1
ATOM 615 C C . ARG A 1 79 ? -5.437 4.579 15.536 1.00 89.75 79 ARG A C 1
ATOM 617 O O . ARG A 1 79 ? -4.996 3.643 16.185 1.00 89.75 79 ARG A O 1
ATOM 624 N N . LEU A 1 80 ? -4.790 5.139 14.510 1.00 92.38 80 LEU A N 1
ATOM 625 C CA . LEU A 1 80 ? -3.464 4.693 14.085 1.00 92.38 80 LEU A CA 1
ATOM 626 C C . LEU A 1 80 ? -2.437 4.845 15.213 1.00 92.38 80 LEU A C 1
ATOM 628 O O . LEU A 1 80 ? -1.754 3.886 15.532 1.00 92.38 80 LEU A O 1
ATOM 632 N N . ARG A 1 81 ? -2.394 6.007 15.881 1.00 92.25 81 ARG A N 1
ATOM 633 C CA . ARG A 1 81 ? -1.494 6.239 17.024 1.00 92.25 81 ARG A CA 1
ATOM 634 C C . ARG A 1 81 ? -1.767 5.299 18.196 1.00 92.25 81 ARG A C 1
ATOM 636 O O . ARG A 1 81 ? -0.829 4.871 18.851 1.00 92.25 81 ARG A O 1
ATOM 643 N N . ALA A 1 82 ? -3.034 4.991 18.473 1.00 92.44 82 ALA A N 1
ATOM 644 C CA . ALA A 1 82 ? -3.398 4.084 19.559 1.00 92.44 82 ALA A CA 1
ATOM 645 C C . ALA A 1 82 ? -2.951 2.632 19.311 1.00 92.44 82 ALA A C 1
ATOM 647 O O . ALA A 1 82 ? -2.766 1.895 20.274 1.00 92.44 82 ALA A O 1
ATOM 648 N N . ALA A 1 83 ? -2.781 2.236 18.047 1.00 94.06 83 ALA A N 1
ATOM 649 C CA . ALA A 1 83 ? -2.341 0.903 17.639 1.00 94.06 83 ALA A CA 1
ATOM 650 C C . ALA A 1 83 ? -0.916 0.896 17.052 1.00 94.06 83 ALA A C 1
ATOM 652 O O . ALA A 1 83 ? -0.543 -0.064 16.376 1.00 94.06 83 ALA A O 1
ATOM 653 N N . ASP A 1 84 ? -0.140 1.970 17.247 1.00 94.88 84 ASP A N 1
ATOM 654 C CA . ASP A 1 84 ? 1.098 2.185 16.494 1.00 94.88 84 ASP A CA 1
ATOM 655 C C . ASP A 1 84 ? 2.146 1.116 16.777 1.00 94.88 84 ASP A C 1
ATOM 657 O O . ASP A 1 84 ? 2.726 0.575 15.842 1.00 94.88 84 ASP A O 1
ATOM 661 N N . ASP A 1 85 ? 2.328 0.742 18.043 1.00 95.56 85 ASP A N 1
ATOM 662 C CA . ASP A 1 85 ? 3.290 -0.291 18.428 1.00 95.56 85 ASP A CA 1
ATOM 663 C C . ASP A 1 85 ? 2.970 -1.633 17.752 1.00 95.56 85 ASP A C 1
ATOM 665 O O . ASP A 1 85 ? 3.860 -2.309 17.233 1.00 95.56 85 ASP A O 1
ATOM 669 N N . GLN A 1 86 ? 1.690 -2.020 17.718 1.00 96.81 86 GLN A N 1
ATOM 670 C CA . GLN A 1 86 ? 1.266 -3.295 17.143 1.00 96.81 86 GLN A CA 1
ATOM 671 C C . GLN A 1 86 ? 1.308 -3.282 15.613 1.00 96.81 86 GLN A C 1
ATOM 673 O O . GLN A 1 86 ? 1.769 -4.248 15.004 1.00 96.81 86 GLN A O 1
ATOM 678 N N . LEU A 1 87 ? 0.853 -2.194 14.987 1.00 96.38 87 LEU A N 1
ATOM 679 C CA . LEU A 1 87 ? 0.920 -2.029 13.535 1.00 96.38 87 LEU A CA 1
ATOM 680 C C . LEU A 1 87 ? 2.369 -1.947 13.064 1.00 96.38 87 LEU A C 1
ATOM 682 O O . LEU A 1 87 ? 2.728 -2.602 12.093 1.00 96.38 87 LEU A O 1
ATOM 686 N N . SER A 1 88 ? 3.220 -1.210 13.773 1.00 96.50 88 SER A N 1
ATOM 687 C CA . SER A 1 88 ? 4.639 -1.105 13.443 1.00 96.50 88 SER A CA 1
ATOM 688 C C . SER A 1 88 ? 5.359 -2.441 13.572 1.00 96.50 88 SER A C 1
ATOM 690 O O . SER A 1 88 ? 6.217 -2.748 12.749 1.00 96.50 88 SER A O 1
ATOM 692 N N . ALA A 1 89 ? 4.996 -3.260 14.563 1.00 97.19 89 ALA A N 1
ATOM 693 C CA . ALA A 1 89 ? 5.548 -4.602 14.715 1.00 97.19 89 ALA A CA 1
ATOM 694 C C . ALA A 1 89 ? 5.121 -5.541 13.574 1.00 97.19 89 ALA A C 1
ATOM 696 O O . ALA A 1 89 ? 5.971 -6.215 12.996 1.00 97.19 89 ALA A O 1
ATOM 697 N N . ASP A 1 90 ? 3.832 -5.561 13.221 1.00 97.06 90 ASP A N 1
ATOM 698 C CA . ASP A 1 90 ? 3.311 -6.447 12.170 1.00 97.06 90 ASP A CA 1
ATOM 699 C C . ASP A 1 90 ? 3.734 -5.984 10.761 1.00 97.06 90 ASP A C 1
ATOM 701 O O . ASP A 1 90 ? 3.978 -6.800 9.872 1.00 97.06 90 ASP A O 1
ATOM 705 N N . LEU A 1 91 ? 3.857 -4.671 10.542 1.00 96.69 91 LEU A N 1
ATOM 706 C CA . LEU A 1 91 ? 4.239 -4.103 9.253 1.00 96.69 91 LEU A CA 1
ATOM 707 C C . LEU A 1 91 ? 5.753 -3.882 9.133 1.00 96.69 91 LEU A C 1
ATOM 709 O O . LEU A 1 91 ? 6.248 -3.729 8.027 1.00 96.69 91 LEU A O 1
ATOM 713 N N . GLY A 1 92 ? 6.534 -3.838 10.205 1.00 96.00 92 GLY A N 1
ATOM 714 C CA . GLY A 1 92 ? 7.966 -3.516 10.112 1.00 96.00 92 GLY A CA 1
ATOM 715 C C . GLY A 1 92 ? 8.262 -2.114 9.550 1.00 96.00 92 GLY A C 1
ATOM 716 O O . GLY A 1 92 ? 9.374 -1.849 9.101 1.00 96.00 92 GLY A O 1
ATOM 717 N N . THR A 1 93 ? 7.275 -1.215 9.552 1.00 94.75 93 THR A N 1
ATOM 718 C CA . THR A 1 93 ? 7.415 0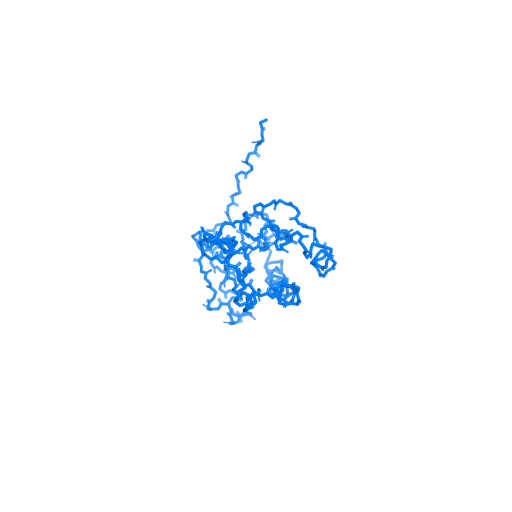.212 9.233 1.00 94.75 93 THR A CA 1
ATOM 719 C C . THR A 1 93 ? 6.591 1.009 10.234 1.00 94.75 93 THR A C 1
ATOM 721 O O . THR A 1 93 ? 5.572 0.513 10.701 1.00 94.75 93 THR A O 1
ATOM 724 N N . GLY A 1 94 ? 7.035 2.212 10.588 1.00 93.06 94 GLY A N 1
ATOM 725 C CA . GLY A 1 94 ? 6.350 3.060 11.566 1.00 93.06 94 GLY A CA 1
ATOM 726 C C . GLY A 1 94 ? 5.309 3.986 10.943 1.00 93.06 94 GLY A C 1
ATOM 727 O O . GLY A 1 94 ? 5.206 4.092 9.719 1.00 93.06 94 GLY A O 1
ATOM 728 N N . LEU A 1 95 ? 4.588 4.727 11.792 1.00 91.94 95 LEU A N 1
ATOM 729 C CA . LEU A 1 95 ? 3.585 5.705 11.360 1.00 91.94 95 LEU A CA 1
ATOM 730 C C . LEU A 1 95 ? 4.123 6.683 10.300 1.00 91.94 95 LEU A C 1
ATOM 732 O O . LEU A 1 95 ? 3.421 6.951 9.339 1.00 91.94 95 LEU A O 1
ATOM 736 N N . GLY A 1 96 ? 5.361 7.171 10.420 1.00 90.31 96 GLY A N 1
ATOM 737 C CA . GLY A 1 96 ? 6.006 7.983 9.381 1.00 90.31 96 GLY A CA 1
ATOM 738 C C . GLY A 1 96 ? 5.282 9.303 9.073 1.00 90.31 96 GLY A C 1
ATOM 739 O O . GLY A 1 96 ? 4.873 10.024 9.985 1.00 90.31 96 GLY A O 1
ATOM 740 N N . ASP A 1 97 ? 5.169 9.631 7.782 1.00 88.19 97 ASP A N 1
ATOM 741 C CA . ASP A 1 97 ? 4.456 10.818 7.295 1.00 88.19 97 ASP A CA 1
ATOM 742 C C . ASP A 1 97 ? 2.964 10.729 7.666 1.00 88.19 97 ASP A C 1
ATOM 744 O O . ASP A 1 97 ? 2.305 9.759 7.279 1.00 88.19 97 ASP A O 1
ATOM 748 N N . PRO A 1 98 ? 2.396 11.723 8.379 1.00 83.25 98 PRO A N 1
ATOM 749 C CA . PRO A 1 98 ? 0.980 11.719 8.713 1.0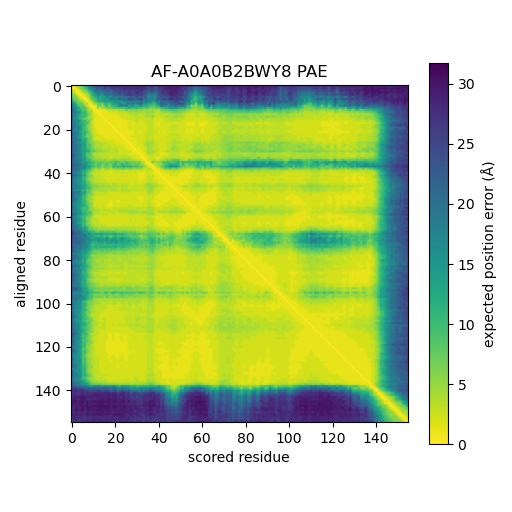0 83.25 98 PRO A CA 1
ATOM 750 C C . PRO A 1 98 ? 0.080 11.583 7.484 1.00 83.25 98 PRO A C 1
ATOM 752 O O . PRO A 1 98 ? -0.929 10.896 7.590 1.00 83.25 98 PRO A O 1
ATOM 755 N N . ASP A 1 99 ? 0.421 12.174 6.336 1.00 86.19 99 ASP A N 1
ATOM 756 C CA . ASP A 1 99 ? -0.416 12.096 5.133 1.00 86.19 99 ASP A CA 1
ATOM 757 C C . ASP A 1 99 ? -0.336 10.728 4.432 1.00 86.19 99 ASP A C 1
ATOM 759 O O . ASP A 1 99 ? -1.272 10.337 3.721 1.00 86.19 99 ASP A O 1
ATOM 763 N N . HIS A 1 100 ? 0.734 9.970 4.690 1.00 90.69 100 HIS A N 1
ATOM 764 C CA . HIS A 1 100 ? 0.995 8.655 4.107 1.00 90.69 100 HIS A CA 1
ATOM 765 C C . HIS A 1 100 ? 1.503 7.664 5.170 1.00 90.69 100 HIS A C 1
ATOM 767 O O . HIS A 1 100 ? 2.656 7.214 5.117 1.00 90.69 100 HIS A O 1
ATOM 773 N N . PRO A 1 101 ? 0.667 7.301 6.158 1.00 93.62 101 PRO A N 1
ATOM 774 C CA . PRO A 1 101 ? 1.152 6.569 7.304 1.00 93.62 101 PRO A CA 1
ATOM 775 C C . PRO A 1 101 ? 1.472 5.121 6.959 1.00 93.62 101 PRO A C 1
ATOM 777 O O . PRO A 1 101 ? 0.760 4.481 6.175 1.00 93.62 101 PRO A O 1
ATOM 780 N N . TYR A 1 102 ? 2.535 4.598 7.572 1.00 96.00 102 TYR A N 1
ATOM 781 C CA . TYR A 1 102 ? 3.065 3.268 7.271 1.00 96.00 102 TYR A CA 1
ATOM 782 C C . TYR A 1 102 ? 3.394 3.103 5.787 1.00 96.00 102 TYR A C 1
ATOM 784 O O . TYR A 1 102 ? 3.123 2.055 5.206 1.00 96.00 102 TYR A O 1
ATOM 792 N N . THR A 1 103 ? 3.926 4.131 5.124 1.00 96.69 103 THR A N 1
ATOM 793 C CA . THR A 1 103 ? 4.335 3.979 3.724 1.00 96.69 103 THR A CA 1
ATOM 794 C C . THR A 1 103 ? 5.460 2.959 3.611 1.00 96.69 103 THR A C 1
ATOM 796 O O . THR A 1 103 ? 6.490 3.076 4.273 1.00 96.69 103 THR A O 1
ATOM 799 N N . THR A 1 104 ? 5.274 1.982 2.725 1.00 97.06 104 THR A N 1
ATOM 800 C CA . THR A 1 104 ? 6.356 1.125 2.235 1.00 97.06 104 THR A CA 1
ATOM 801 C C . THR A 1 104 ? 6.458 1.282 0.721 1.00 97.06 104 THR A C 1
ATOM 803 O O . THR A 1 104 ? 5.445 1.242 0.020 1.00 97.06 104 THR A O 1
ATOM 806 N N . LEU A 1 105 ? 7.683 1.441 0.221 1.00 97.00 105 LEU A N 1
ATOM 807 C CA . LEU A 1 105 ? 7.997 1.561 -1.199 1.00 97.00 105 LEU A CA 1
ATOM 808 C C . LEU A 1 105 ? 8.990 0.465 -1.597 1.00 97.00 105 LEU A C 1
ATOM 810 O O . LEU A 1 105 ? 10.011 0.287 -0.935 1.00 97.00 105 LEU A O 1
ATOM 814 N N . LEU A 1 106 ? 8.703 -0.225 -2.694 1.00 97.56 106 LEU A N 1
ATOM 815 C CA . LEU A 1 106 ? 9.635 -1.099 -3.389 1.00 97.56 106 LEU A CA 1
ATOM 816 C C . LEU A 1 106 ? 10.129 -0.382 -4.652 1.00 97.56 106 LEU A C 1
ATOM 818 O O . LEU A 1 106 ? 9.307 -0.080 -5.524 1.00 97.56 106 LEU A O 1
ATOM 822 N N . PRO A 1 107 ? 11.441 -0.118 -4.777 1.00 96.75 107 PRO A N 1
ATOM 823 C CA . PRO A 1 107 ? 12.010 0.372 -6.021 1.00 96.75 107 PRO A CA 1
ATOM 824 C C . PRO A 1 107 ? 11.823 -0.629 -7.163 1.00 96.75 107 PRO A C 1
ATOM 826 O O . PRO A 1 107 ? 11.996 -1.829 -6.956 1.00 96.75 107 PRO A O 1
ATOM 829 N N . VAL A 1 108 ? 11.488 -0.145 -8.360 1.00 95.19 108 VAL A N 1
ATOM 830 C CA . VAL A 1 108 ? 11.282 -1.002 -9.540 1.00 95.19 108 VAL A CA 1
ATOM 831 C C . VAL A 1 108 ? 12.006 -0.409 -10.734 1.00 95.19 108 VAL A C 1
ATOM 833 O O . VAL A 1 108 ? 11.806 0.758 -11.066 1.00 95.19 108 VAL A O 1
ATOM 836 N N . ASP A 1 109 ? 12.803 -1.234 -11.406 1.00 93.69 109 ASP A N 1
ATOM 837 C C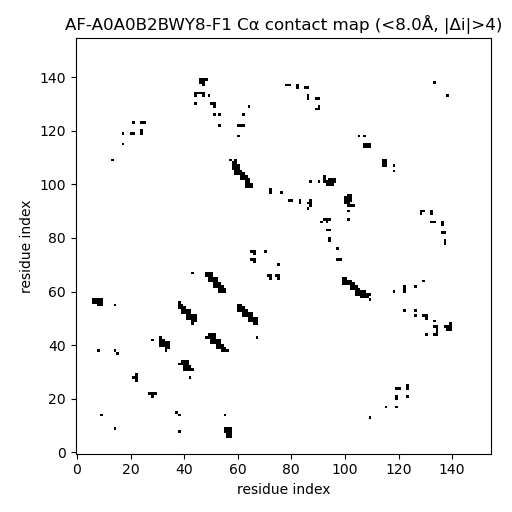A . ASP A 1 109 ? 13.236 -0.943 -12.766 1.00 93.69 109 ASP A CA 1
ATOM 838 C C . ASP A 1 109 ? 12.105 -1.318 -13.731 1.00 93.69 109 ASP A C 1
ATOM 840 O O . ASP A 1 109 ? 11.829 -2.490 -13.976 1.00 93.69 109 ASP A O 1
ATOM 844 N N . TRP A 1 110 ? 11.421 -0.309 -14.267 1.00 89.50 110 TRP A N 1
ATOM 845 C CA . TRP A 1 110 ? 10.293 -0.499 -15.184 1.00 89.50 110 TRP A CA 1
ATOM 846 C C . TRP A 1 110 ? 10.695 -1.031 -16.563 1.00 89.50 110 TRP A C 1
ATOM 848 O O . TRP A 1 110 ? 9.815 -1.348 -17.365 1.00 89.50 110 TRP A O 1
ATOM 858 N N . THR A 1 111 ? 11.994 -1.091 -16.861 1.00 90.94 111 THR A N 1
ATOM 859 C CA . THR A 1 111 ? 12.515 -1.650 -18.114 1.00 90.94 111 THR A CA 1
ATOM 860 C C . THR A 1 111 ? 12.809 -3.146 -18.017 1.00 90.94 111 THR A C 1
ATOM 862 O O . THR A 1 111 ? 12.927 -3.806 -19.049 1.00 90.94 111 THR A O 1
ATOM 865 N N . ASP A 1 112 ? 12.847 -3.692 -16.800 1.00 93.62 112 ASP A N 1
ATOM 866 C CA . ASP A 1 112 ? 13.049 -5.111 -16.528 1.00 93.62 112 ASP A CA 1
ATOM 867 C C . ASP A 1 112 ? 11.711 -5.808 -16.218 1.00 93.62 112 ASP A C 1
ATOM 869 O O . ASP A 1 112 ? 11.041 -5.547 -15.216 1.00 93.62 112 ASP A O 1
ATOM 873 N N . ALA A 1 113 ? 11.317 -6.737 -17.091 1.00 93.38 113 ALA A N 1
ATOM 874 C CA . ALA A 1 113 ? 10.074 -7.490 -16.951 1.00 93.38 113 ALA A CA 1
ATOM 875 C C . ALA A 1 113 ? 10.064 -8.414 -15.718 1.00 93.38 113 ALA A C 1
ATOM 877 O O . ALA A 1 113 ? 9.000 -8.631 -15.124 1.00 93.38 113 ALA A O 1
ATOM 878 N N . GLU A 1 114 ? 11.220 -8.948 -15.311 1.00 96.38 114 GLU A N 1
ATOM 879 C CA . GLU A 1 114 ? 11.321 -9.772 -14.105 1.00 96.38 114 GLU A CA 1
ATOM 880 C C . GLU A 1 114 ? 11.150 -8.905 -12.856 1.00 96.38 114 GLU A C 1
ATOM 882 O O . GLU A 1 114 ? 10.365 -9.261 -11.972 1.00 96.38 114 GLU A O 1
ATOM 887 N N . ALA A 1 115 ? 11.779 -7.724 -12.818 1.00 96.00 115 ALA A N 1
ATOM 888 C CA . ALA A 1 115 ? 11.587 -6.749 -11.744 1.00 96.00 115 ALA A CA 1
ATOM 889 C C . ALA A 1 115 ? 10.123 -6.298 -11.627 1.00 96.00 115 ALA A C 1
ATOM 891 O O . ALA A 1 115 ? 9.577 -6.242 -10.523 1.00 96.00 115 ALA A O 1
ATOM 892 N N . VAL A 1 116 ? 9.455 -6.033 -12.754 1.00 96.31 116 VAL A N 1
ATOM 893 C CA . VAL A 1 116 ? 8.025 -5.686 -12.783 1.00 96.31 116 VAL A CA 1
ATOM 894 C C . VAL A 1 116 ? 7.161 -6.824 -12.232 1.00 96.31 116 VAL A C 1
ATOM 896 O O . VAL A 1 116 ? 6.265 -6.583 -11.421 1.00 96.31 116 VAL A O 1
ATOM 899 N N . THR A 1 117 ? 7.447 -8.068 -12.617 1.00 97.25 117 THR A N 1
ATOM 900 C CA . THR A 1 117 ? 6.721 -9.245 -12.115 1.00 97.25 117 THR A CA 1
ATOM 901 C C . THR A 1 117 ? 6.932 -9.419 -10.611 1.00 97.25 117 THR A C 1
ATOM 903 O O . THR A 1 117 ? 5.969 -9.562 -9.858 1.00 97.25 117 THR A O 1
ATOM 906 N N . ALA A 1 118 ? 8.176 -9.316 -10.138 1.00 97.94 118 ALA A N 1
ATOM 907 C CA . ALA A 1 118 ? 8.500 -9.378 -8.716 1.00 97.94 118 ALA A CA 1
ATOM 908 C C . ALA A 1 118 ? 7.819 -8.255 -7.914 1.00 97.94 118 ALA A C 1
ATOM 910 O O . ALA A 1 118 ? 7.371 -8.479 -6.787 1.00 97.94 118 ALA A O 1
ATOM 911 N N . ALA A 1 119 ? 7.689 -7.062 -8.500 1.00 98.06 119 ALA A N 1
ATOM 912 C CA . ALA A 1 119 ? 6.989 -5.942 -7.886 1.00 98.06 119 ALA A CA 1
ATOM 913 C C . ALA A 1 119 ? 5.484 -6.197 -7.727 1.00 98.06 119 ALA A C 1
ATOM 915 O O . ALA A 1 119 ? 4.913 -5.817 -6.705 1.00 98.06 119 ALA A O 1
ATOM 916 N N . ILE A 1 120 ? 4.845 -6.869 -8.691 1.00 98.12 120 ILE A N 1
ATOM 917 C CA . ILE A 1 120 ? 3.439 -7.290 -8.589 1.00 98.12 120 ILE A CA 1
ATOM 918 C C . ILE A 1 120 ? 3.270 -8.286 -7.442 1.00 98.12 120 ILE A C 1
ATOM 920 O O . ILE A 1 120 ? 2.444 -8.052 -6.562 1.00 98.12 120 ILE A O 1
ATOM 924 N N . GLU A 1 121 ? 4.085 -9.345 -7.400 1.00 98.31 121 GLU A N 1
ATOM 925 C CA . GLU A 1 121 ? 4.043 -10.351 -6.325 1.00 98.31 121 GLU A CA 1
ATOM 926 C C . GLU A 1 121 ? 4.247 -9.719 -4.947 1.00 98.31 121 GLU A C 1
ATOM 928 O O . GLU A 1 121 ? 3.540 -10.026 -3.983 1.00 98.31 121 GLU A O 1
ATOM 933 N N . TRP A 1 122 ? 5.215 -8.804 -4.854 1.00 98.38 122 TRP A N 1
ATOM 934 C CA . TRP A 1 122 ? 5.468 -8.054 -3.636 1.00 98.38 122 TRP A CA 1
ATOM 935 C C . TRP A 1 122 ? 4.256 -7.213 -3.241 1.00 98.38 122 TRP A C 1
ATOM 937 O O . TRP A 1 122 ? 3.848 -7.259 -2.082 1.00 98.38 122 TRP A O 1
ATOM 947 N N . LEU A 1 123 ? 3.660 -6.480 -4.184 1.00 98.25 123 LEU A N 1
ATOM 948 C CA . LEU A 1 123 ? 2.542 -5.587 -3.905 1.00 98.25 123 LEU A CA 1
ATOM 949 C C . LEU A 1 123 ? 1.289 -6.365 -3.489 1.00 98.25 123 LEU A C 1
ATOM 951 O O . LEU A 1 123 ? 0.598 -5.917 -2.578 1.00 98.25 123 LEU A O 1
ATOM 955 N N . VAL A 1 124 ? 1.004 -7.519 -4.103 1.00 97.81 124 VAL A N 1
ATOM 956 C CA . VAL A 1 124 ? -0.100 -8.411 -3.701 1.00 97.81 124 VAL A CA 1
ATOM 957 C C . VAL A 1 124 ? 0.099 -8.870 -2.261 1.00 97.81 124 VAL A C 1
ATOM 959 O O . VAL A 1 124 ? -0.695 -8.503 -1.399 1.00 97.81 124 VAL A O 1
ATOM 962 N N . ARG A 1 125 ? 1.218 -9.548 -1.969 1.00 97.88 125 ARG A N 1
ATOM 963 C CA . ARG A 1 125 ? 1.518 -10.043 -0.615 1.00 97.88 125 ARG A CA 1
ATOM 964 C C . ARG A 1 125 ? 1.452 -8.926 0.421 1.00 97.88 125 ARG A C 1
ATOM 966 O O . ARG A 1 125 ? 0.852 -9.078 1.476 1.00 97.88 125 ARG A O 1
ATOM 973 N N . ARG A 1 126 ? 2.044 -7.773 0.106 1.00 97.88 126 ARG A N 1
ATOM 974 C CA . ARG A 1 126 ? 2.098 -6.651 1.040 1.00 97.88 126 ARG A CA 1
ATOM 975 C C . ARG A 1 126 ? 0.732 -6.020 1.287 1.00 97.88 126 ARG A C 1
ATOM 977 O O . ARG A 1 126 ? 0.501 -5.451 2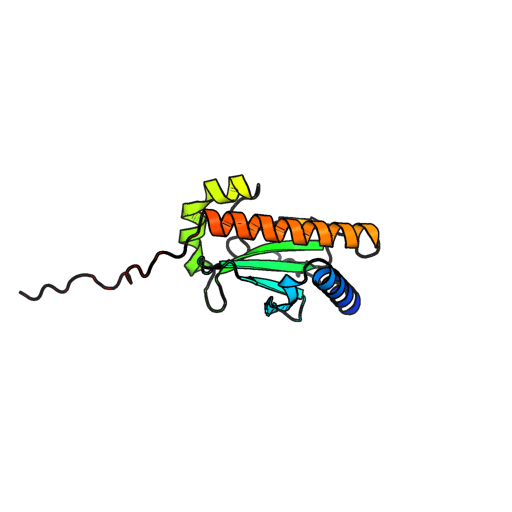.348 1.00 97.88 126 ARG A O 1
ATOM 984 N N . THR A 1 127 ? -0.169 -6.109 0.318 1.00 97.62 127 THR A N 1
ATOM 985 C CA . THR A 1 127 ? -1.547 -5.649 0.490 1.00 97.62 127 THR A CA 1
ATOM 986 C C . THR A 1 127 ? -2.288 -6.518 1.493 1.00 97.62 127 THR A C 1
ATOM 988 O O . THR A 1 127 ? -2.997 -5.970 2.337 1.00 97.62 127 THR A O 1
ATOM 991 N N . ASP A 1 128 ? -2.077 -7.832 1.437 1.00 96.94 128 ASP A N 1
ATOM 992 C CA . ASP A 1 128 ? -2.676 -8.783 2.372 1.00 96.94 128 ASP A CA 1
ATOM 993 C C . ASP A 1 128 ? -2.100 -8.597 3.782 1.00 96.94 128 ASP A C 1
ATOM 995 O O . ASP A 1 128 ? -2.873 -8.424 4.721 1.00 96.94 128 ASP A O 1
ATOM 999 N N . ASP A 1 129 ? -0.773 -8.454 3.921 1.00 97.69 129 ASP A N 1
ATOM 1000 C CA . ASP A 1 129 ? -0.131 -8.139 5.209 1.00 97.69 129 ASP A CA 1
ATOM 1001 C C . ASP A 1 129 ? -0.756 -6.894 5.872 1.00 97.69 129 ASP A C 1
ATOM 1003 O O . ASP A 1 129 ? -1.028 -6.869 7.075 1.00 97.69 129 ASP A O 1
ATOM 1007 N N . TYR A 1 130 ? -0.993 -5.836 5.084 1.00 97.81 130 TYR A N 1
ATOM 1008 C CA . TYR A 1 130 ? -1.602 -4.599 5.580 1.00 97.81 130 TYR A CA 1
ATOM 1009 C C . TYR A 1 130 ? -3.067 -4.787 5.952 1.00 97.81 130 TYR A C 1
ATOM 1011 O O . TYR A 1 130 ? -3.506 -4.259 6.976 1.00 97.81 130 TYR A O 1
ATOM 1019 N N . ALA A 1 131 ? -3.831 -5.499 5.125 1.00 96.44 131 ALA A N 1
ATOM 1020 C CA . ALA A 1 131 ? -5.232 -5.771 5.402 1.00 96.44 131 ALA A CA 1
ATOM 1021 C C . ALA A 1 131 ? -5.386 -6.586 6.693 1.00 96.44 131 ALA A C 1
ATOM 1023 O O . ALA A 1 131 ? -6.198 -6.216 7.543 1.00 96.44 131 ALA A O 1
ATOM 1024 N N . ASP A 1 132 ? -4.555 -7.610 6.884 1.00 96.75 132 ASP A N 1
ATOM 1025 C CA . ASP A 1 132 ? -4.560 -8.469 8.066 1.00 96.75 132 ASP A CA 1
ATOM 1026 C C . ASP A 1 132 ? -4.157 -7.706 9.330 1.00 96.75 132 ASP A C 1
ATOM 1028 O O . ASP A 1 132 ? -4.868 -7.764 10.337 1.00 96.75 132 ASP A O 1
ATOM 1032 N N . ALA A 1 133 ? -3.069 -6.927 9.286 1.00 97.00 133 ALA A N 1
ATOM 1033 C CA . ALA A 1 133 ? -2.634 -6.117 10.426 1.00 97.00 133 ALA A CA 1
ATOM 1034 C C . ALA A 1 133 ? -3.714 -5.104 10.844 1.00 97.00 133 ALA A C 1
ATOM 1036 O O . ALA A 1 133 ? -4.021 -4.940 12.028 1.00 97.00 133 ALA A O 1
ATOM 1037 N N . VAL A 1 134 ? -4.353 -4.452 9.870 1.00 95.69 134 VAL A N 1
ATOM 1038 C CA . VAL A 1 134 ? -5.448 -3.513 10.127 1.00 95.69 134 VAL A CA 1
ATOM 1039 C C . VAL A 1 134 ? -6.675 -4.225 10.687 1.00 95.69 134 VAL A C 1
ATOM 1041 O O . VAL A 1 134 ? -7.227 -3.766 11.684 1.00 95.69 134 VAL A O 1
ATOM 1044 N N . ALA A 1 135 ? -7.098 -5.349 10.108 1.00 95.31 135 ALA A N 1
ATOM 1045 C CA . ALA A 1 135 ? -8.241 -6.118 10.604 1.00 95.31 135 ALA A CA 1
ATOM 1046 C C . ALA A 1 135 ? -8.016 -6.634 12.037 1.00 95.31 135 ALA A C 1
ATOM 1048 O O . ALA A 1 135 ? -8.941 -6.664 12.855 1.00 95.31 135 ALA A O 1
ATOM 1049 N N . LYS A 1 136 ? -6.771 -7.000 12.358 1.00 95.19 136 LYS A N 1
ATOM 1050 C CA . LYS A 1 136 ? -6.349 -7.483 13.674 1.00 95.19 136 LYS A CA 1
ATOM 1051 C C . LYS A 1 136 ? -6.390 -6.389 14.744 1.00 95.19 136 LYS A C 1
ATOM 1053 O O . LYS A 1 136 ? -6.899 -6.651 15.834 1.00 95.19 136 LYS A O 1
ATOM 1058 N N . HIS A 1 137 ? -5.903 -5.181 14.443 1.00 94.94 137 HIS A N 1
ATOM 1059 C CA . HIS A 1 137 ? -5.674 -4.133 15.456 1.00 94.94 137 HIS A CA 1
ATOM 1060 C C . HIS A 1 137 ? -6.659 -2.965 15.417 1.00 94.94 137 HIS A C 1
ATOM 1062 O O . HIS A 1 137 ? -6.827 -2.267 16.413 1.00 94.94 137 HIS A O 1
ATOM 1068 N N . LEU A 1 138 ? -7.332 -2.742 14.290 1.00 89.69 138 LEU A N 1
ATOM 1069 C CA . LEU A 1 138 ? -8.193 -1.582 14.063 1.00 89.69 138 LEU A CA 1
ATOM 1070 C C . LEU A 1 138 ? -9.627 -2.004 13.765 1.00 89.69 138 LEU A C 1
ATOM 1072 O O . LEU A 1 138 ? -10.187 -1.660 12.724 1.00 89.69 138 LEU A O 1
ATOM 1076 N N . ARG A 1 139 ? -10.274 -2.689 14.708 1.00 80.38 139 ARG A N 1
ATOM 1077 C CA . ARG A 1 139 ? -11.725 -2.891 14.610 1.00 80.38 139 ARG A CA 1
ATOM 1078 C C . ARG A 1 139 ? -12.424 -1.533 14.572 1.00 80.38 139 ARG A C 1
ATOM 1080 O O . ARG A 1 139 ? -11.996 -0.570 15.215 1.00 80.38 139 ARG A O 1
ATOM 1087 N N . ALA A 1 140 ? -13.469 -1.417 13.765 1.00 66.69 140 ALA A N 1
ATOM 1088 C CA . ALA A 1 140 ? -14.406 -0.321 13.882 1.00 66.69 140 ALA A CA 1
ATOM 1089 C C . ALA A 1 140 ? -14.951 -0.419 15.297 1.00 66.69 140 ALA A C 1
ATOM 1091 O O . ALA A 1 140 ? -15.472 -1.466 15.686 1.00 66.69 140 ALA A O 1
ATOM 1092 N N . ASP A 1 141 ? -14.795 0.651 16.067 1.00 61.44 141 ASP A N 1
ATOM 1093 C CA . ASP A 1 141 ? -15.539 0.775 17.304 1.00 61.44 141 ASP A CA 1
ATOM 1094 C C . ASP A 1 141 ? -17.001 0.461 16.955 1.00 61.44 141 ASP A C 1
ATOM 1096 O O . ASP A 1 141 ? -17.588 1.095 16.065 1.00 61.44 141 ASP A O 1
ATOM 1100 N N . GLY A 1 142 ? -17.565 -0.584 17.580 1.00 45.81 142 GLY A N 1
ATOM 1101 C CA . GLY A 1 142 ? -19.003 -0.846 17.506 1.00 45.81 142 GLY A CA 1
ATOM 1102 C C . GLY A 1 142 ? -19.748 0.455 17.819 1.00 45.81 142 GLY A C 1
ATOM 1103 O O . GLY A 1 142 ? -19.168 1.295 18.501 1.00 45.81 142 GLY A O 1
ATOM 1104 N N . PRO A 1 143 ? -20.979 0.670 17.315 1.00 39.78 143 PRO A N 1
ATOM 1105 C CA . PRO A 1 143 ? -21.643 1.981 17.284 1.00 39.78 143 PRO A CA 1
ATOM 1106 C C . PRO A 1 143 ? -21.506 2.714 18.628 1.00 39.78 143 PRO A C 1
ATOM 1108 O O . PRO A 1 143 ? -22.230 2.448 19.583 1.00 39.78 143 PRO A O 1
ATOM 1111 N N . GLY A 1 144 ? -20.513 3.598 18.714 1.00 41.22 144 GLY A N 1
ATOM 1112 C CA . GLY A 1 144 ? -19.895 3.963 19.981 1.00 41.22 144 GLY A CA 1
ATOM 1113 C C . GLY A 1 144 ? -19.714 5.460 20.051 1.00 41.22 144 GLY A C 1
ATOM 1114 O O . GLY A 1 144 ? -18.712 5.987 19.591 1.00 41.22 144 GLY A O 1
ATOM 1115 N N . ARG A 1 145 ? -20.744 6.102 20.612 1.00 41.81 145 ARG A N 1
ATOM 1116 C CA . ARG A 1 145 ? -20.792 7.466 21.158 1.00 41.81 145 ARG A CA 1
ATOM 1117 C C . ARG A 1 145 ? -20.070 8.553 20.359 1.00 41.81 145 ARG A C 1
ATOM 1119 O O . ARG A 1 145 ? -18.877 8.792 20.511 1.00 41.81 145 ARG A O 1
ATOM 1126 N N . SER A 1 146 ? -20.880 9.355 19.669 1.00 40.91 146 SER A N 1
ATOM 1127 C CA . SER A 1 146 ? -20.568 10.771 19.479 1.00 40.91 146 SER A CA 1
ATOM 1128 C C . SER A 1 146 ? -20.107 11.394 20.811 1.00 40.91 146 SER A C 1
ATOM 1130 O O . SER A 1 146 ? -20.759 11.159 21.834 1.00 40.91 146 SER A O 1
ATOM 1132 N N . PRO A 1 147 ? -19.057 12.234 20.819 1.00 47.12 147 PRO A N 1
ATOM 1133 C CA . PRO A 1 147 ? -18.648 13.006 21.997 1.00 47.12 147 PRO A CA 1
ATOM 1134 C C . PRO A 1 147 ? -19.705 14.017 22.492 1.00 47.12 147 PRO A C 1
ATOM 1136 O O . PRO A 1 147 ? -19.513 14.629 23.536 1.00 47.12 147 PRO A O 1
ATOM 1139 N N . ASP A 1 148 ? -20.826 14.176 21.780 1.00 46.06 148 ASP A N 1
ATOM 1140 C CA . ASP A 1 148 ? -21.860 15.192 22.030 1.00 46.06 148 ASP A CA 1
ATOM 1141 C C . ASP A 1 148 ? -22.951 14.811 23.049 1.00 46.06 148 ASP A C 1
ATOM 1143 O O . ASP A 1 148 ? -23.921 15.545 23.217 1.00 46.06 148 ASP A O 1
ATOM 1147 N N . GLN A 1 149 ? -22.821 13.702 23.782 1.00 43.06 149 GLN A N 1
ATOM 1148 C CA . GLN A 1 149 ? -23.684 13.445 24.946 1.00 43.06 149 GLN A CA 1
ATOM 1149 C C . GLN A 1 149 ? -22.989 13.835 26.255 1.00 43.06 149 GLN A C 1
ATOM 1151 O O . GLN A 1 149 ? -22.828 13.020 27.162 1.00 43.06 149 GLN A O 1
ATOM 1156 N N . GLN A 1 150 ? -22.596 15.108 26.366 1.00 39.12 150 GLN A N 1
ATOM 1157 C CA . GLN A 1 150 ? -22.476 15.745 27.674 1.00 39.12 150 GLN A CA 1
ATOM 1158 C C . GLN A 1 150 ? -23.884 16.103 28.154 1.00 39.12 150 GLN A C 1
ATOM 1160 O O . GLN A 1 150 ? -24.593 16.912 27.561 1.00 39.12 150 GLN A O 1
ATOM 1165 N N . SER A 1 151 ? -24.292 15.423 29.217 1.00 43.97 151 SER A N 1
ATOM 1166 C CA . SER A 1 151 ? -25.552 15.571 29.928 1.00 43.97 151 SER A CA 1
ATOM 1167 C C . SER A 1 151 ? -25.904 17.037 30.200 1.00 43.97 151 SER A C 1
ATOM 1169 O O . SER A 1 151 ? -25.323 17.664 31.082 1.00 43.97 151 SER A O 1
ATOM 1171 N N . TYR A 1 152 ? -26.933 17.559 29.530 1.00 37.00 152 TYR A N 1
ATOM 1172 C CA . TYR A 1 152 ? -27.723 18.647 30.101 1.00 37.00 152 TYR A CA 1
ATOM 1173 C C . TYR A 1 152 ? -28.644 18.043 31.164 1.00 37.00 152 TYR A C 1
ATOM 1175 O O . TYR A 1 152 ? -29.758 17.606 30.880 1.00 37.00 152 TYR A O 1
ATOM 1183 N N . VAL A 1 153 ? -28.160 18.007 32.405 1.00 45.62 153 VAL A N 1
ATOM 1184 C CA . VAL A 1 153 ? -29.038 17.952 33.574 1.00 45.62 153 VAL A CA 1
ATOM 1185 C C . VAL A 1 153 ? -29.659 19.341 33.690 1.00 45.62 153 VAL A C 1
ATOM 1187 O O . VAL A 1 153 ? -28.984 20.293 34.075 1.00 45.62 153 VAL A O 1
ATOM 1190 N N . ARG A 1 154 ? -30.930 19.482 33.305 1.00 47.22 154 ARG A N 1
ATOM 1191 C CA . ARG A 1 154 ? -31.742 20.601 33.789 1.00 47.22 154 ARG A CA 1
ATOM 1192 C C . ARG A 1 154 ? -32.234 20.229 35.184 1.00 47.22 154 ARG A C 1
ATOM 1194 O O . ARG A 1 154 ? -32.970 19.254 35.321 1.00 47.22 154 ARG A O 1
ATOM 1201 N N . ILE A 1 155 ? -31.768 20.981 36.177 1.00 59.31 155 ILE A N 1
ATOM 1202 C CA . ILE A 1 155 ? -32.447 21.159 37.466 1.00 59.31 155 ILE A CA 1
ATOM 1203 C C . ILE A 1 155 ? -33.457 22.288 37.271 1.00 59.31 155 ILE A C 1
ATOM 1205 O O . ILE A 1 155 ? -33.087 23.265 36.577 1.00 59.31 155 ILE A O 1
#

Nearest PDB structures (foldseek):
  1yqf-assembly1_B  TM=3.920E-01  e=7.602E-01  Leishmania major
  4xf2-assembly2_Y  TM=3.064E-01  e=1.156E+00  Bos taurus
  1xml-assembly1_A  TM=2.553E-01  e=5.483E+00  Homo sapiens

Foldseek 3Di:
DDDPPPFAAPDPVLLVVLVVVLCVVPVVQVPWDQDDSRQWTWDDQPQQQKTWIWGGTPQFIKTAIDGPPPDDLVNCVVLCVVCQVQLCVLLVAGLPDSRGGSMDGDGADSVDPVSSVVRSVVRVVSRVSNSVSSNVRRGNDDVDDDPPPPDPPDD